Protein AF-A0A2P7BF85-F1 (afdb_monomer_lite)

pLDDT: mean 76.72, std 18.23, range [38.91, 97.94]

Secondary structure (DSSP, 8-state):
-----TTS-----------------S-TTTGGG--S-S-HHHHHHHHHHHHHHHHHHHHHHTTTT--HHHHHHHHHHHHHHHHHHHH----SHHHHHHHHHHHHHHHTTT----HHHHHHHHHHHH---

Foldseek 3Di:
DDDDDPPPDDDDDDDDDDPDDDDDDDCPVPVVVLPDAADPVLVVLLVQLVVLVVLLVVVVVPVPDDDPVRNVVSVVSNVVSLLVLLQDQQPRPRNVVVSVVSVVVCVVVVNCPDPSSVVNNVVSVPPDD

Sequence (129 aa):
MSRINRRALLFNSGSAVIASTVGTTALATEALRRDRGPSRDLQALIKAHKATYAAFANAIHEVNGSDPGHADRASRAEERALLAICAYSAVSTWDRQVKARYLLKIEARGELDLSAHMQTLLRSMMCER

Structure (mmCIF, N/CA/C/O backbone):
data_AF-A0A2P7BF85-F1
#
_entry.id   AF-A0A2P7BF85-F1
#
loop_
_atom_site.group_PDB
_atom_site.id
_atom_site.type_symbol
_atom_site.label_atom_id
_atom_site.label_alt_id
_atom_site.label_comp_id
_atom_site.label_asym_id
_atom_site.label_entity_id
_atom_site.label_seq_id
_atom_site.pdbx_PDB_ins_code
_atom_site.Cartn_x
_atom_site.Cartn_y
_atom_site.Cartn_z
_atom_site.occupancy
_atom_site.B_iso_or_equiv
_atom_site.auth_seq_id
_atom_site.auth_comp_id
_atom_site.auth_asym_id
_atom_site.auth_atom_id
_atom_site.pdbx_PDB_model_num
ATOM 1 N N . MET A 1 1 ? -9.581 53.326 6.899 1.00 38.91 1 MET A N 1
ATOM 2 C CA . MET A 1 1 ? -9.972 51.993 6.383 1.00 38.91 1 MET A CA 1
ATOM 3 C C . MET A 1 1 ? -9.142 50.932 7.097 1.00 38.91 1 MET A C 1
ATOM 5 O O . MET A 1 1 ? -7.951 50.833 6.837 1.00 38.91 1 MET A O 1
ATOM 9 N N . SER A 1 2 ? -9.737 50.221 8.060 1.00 47.59 2 SER A N 1
ATOM 10 C CA . SER A 1 2 ? -9.043 49.258 8.930 1.00 47.59 2 SER A CA 1
ATOM 11 C C . SER A 1 2 ? -9.162 47.841 8.355 1.00 47.59 2 SER A C 1
ATOM 13 O O . SER A 1 2 ? -10.270 47.382 8.080 1.00 47.59 2 SER A O 1
ATOM 15 N N . ARG A 1 3 ? -8.031 47.167 8.108 1.00 54.38 3 ARG A N 1
ATOM 16 C CA . ARG A 1 3 ? -7.976 45.802 7.556 1.00 54.38 3 ARG A CA 1
ATOM 17 C C . ARG A 1 3 ? -8.160 44.791 8.688 1.00 54.38 3 ARG A C 1
ATOM 19 O O . ARG A 1 3 ? -7.256 44.592 9.493 1.00 54.38 3 ARG A O 1
ATOM 26 N N . ILE A 1 4 ? -9.320 44.145 8.734 1.00 56.88 4 ILE A N 1
ATOM 27 C CA . ILE A 1 4 ? -9.613 43.073 9.692 1.00 56.88 4 ILE A CA 1
ATOM 28 C C . ILE A 1 4 ? -8.731 41.857 9.370 1.00 56.88 4 ILE A C 1
ATOM 30 O O . ILE A 1 4 ? -8.709 41.346 8.249 1.00 56.88 4 ILE A O 1
ATOM 34 N N . ASN A 1 5 ? -7.967 41.418 10.370 1.00 53.62 5 ASN A N 1
ATOM 35 C CA . ASN A 1 5 ? -7.047 40.291 10.306 1.00 53.62 5 ASN A CA 1
ATOM 36 C C . ASN A 1 5 ? -7.824 38.964 10.387 1.00 53.62 5 ASN A C 1
ATOM 38 O O . ASN A 1 5 ? -8.355 38.597 11.431 1.00 53.62 5 ASN A O 1
ATOM 42 N N . ARG A 1 6 ? -7.855 38.223 9.277 1.00 53.56 6 ARG A N 1
ATOM 43 C CA . ARG A 1 6 ? -8.525 36.919 9.090 1.00 53.56 6 ARG A CA 1
ATOM 44 C C . ARG A 1 6 ? -7.983 35.742 9.928 1.00 53.56 6 ARG A C 1
ATOM 46 O O . ARG A 1 6 ? -8.355 34.606 9.671 1.00 53.56 6 ARG A O 1
ATOM 53 N N . ARG A 1 7 ? -7.080 35.974 10.889 1.00 55.09 7 ARG A N 1
ATOM 54 C CA . ARG A 1 7 ? -6.416 34.925 11.695 1.00 55.09 7 ARG A CA 1
ATOM 55 C C . ARG A 1 7 ? -6.931 34.790 13.135 1.00 55.09 7 ARG A C 1
ATOM 57 O O . ARG A 1 7 ? -6.314 34.080 13.916 1.00 55.09 7 ARG A O 1
ATOM 64 N N . ALA A 1 8 ? -8.038 35.441 13.495 1.00 54.50 8 ALA A N 1
ATOM 65 C CA . ALA A 1 8 ? -8.498 35.521 14.888 1.00 54.50 8 ALA A CA 1
ATOM 66 C C . ALA A 1 8 ? -9.896 34.931 15.161 1.00 54.50 8 ALA A C 1
ATOM 68 O O . ALA A 1 8 ? -10.548 35.338 16.116 1.00 54.50 8 ALA A O 1
ATOM 69 N N . LEU A 1 9 ? -10.382 33.981 14.356 1.00 55.31 9 LEU A N 1
ATOM 70 C CA . LEU A 1 9 ? -11.700 33.374 14.583 1.00 55.31 9 LEU A CA 1
ATOM 71 C C . LEU A 1 9 ? -11.679 31.858 14.393 1.00 55.31 9 LEU A C 1
ATOM 73 O O . LEU A 1 9 ? -12.105 31.366 13.359 1.00 55.31 9 LEU A O 1
ATOM 77 N N . LEU A 1 10 ? -11.217 31.140 15.417 1.00 55.06 10 LEU A N 1
ATOM 78 C CA . LEU A 1 10 ? -11.717 29.809 15.785 1.00 55.06 10 LEU A CA 1
ATOM 79 C C . LEU A 1 10 ? -11.691 29.757 17.320 1.00 55.06 10 LEU A C 1
ATOM 81 O O . LEU A 1 10 ? -10.638 29.642 17.934 1.00 55.06 10 LEU A O 1
ATOM 85 N N . PHE A 1 11 ? -12.736 30.290 17.946 1.00 49.25 11 PHE A N 1
ATOM 86 C CA . PHE A 1 11 ? -13.889 29.547 18.462 1.00 49.25 11 PHE A CA 1
ATOM 87 C C . PHE A 1 11 ? -13.519 28.632 19.637 1.00 49.25 11 PHE A C 1
ATOM 89 O O . PHE A 1 11 ? -13.172 27.464 19.501 1.00 49.25 11 PHE A O 1
ATOM 96 N N . ASN A 1 12 ? -13.619 29.253 20.811 1.00 49.75 12 ASN A N 1
ATOM 97 C CA . ASN A 1 12 ? -13.867 28.649 22.107 1.00 49.75 12 ASN A CA 1
ATOM 98 C C . ASN A 1 12 ? -14.984 27.593 21.995 1.00 49.75 12 ASN A C 1
ATOM 100 O O . ASN A 1 12 ? -16.073 27.893 21.507 1.00 49.75 12 ASN A O 1
ATOM 104 N N . SER A 1 13 ? -14.739 26.361 22.428 1.00 57.38 13 SER A N 1
ATOM 105 C CA . SER A 1 13 ? -15.789 25.355 22.604 1.00 57.38 13 SER A CA 1
ATOM 106 C C . SER A 1 13 ? -15.474 24.535 23.843 1.00 57.38 13 SER A C 1
ATOM 108 O O . SER A 1 13 ? -14.409 23.931 23.961 1.00 57.38 13 SER A O 1
ATOM 110 N N . GLY A 1 14 ? -16.394 24.643 24.798 1.00 57.12 14 GLY A N 1
ATOM 111 C CA . GLY A 1 14 ? -16.263 24.187 26.168 1.00 57.12 14 GLY A CA 1
ATOM 112 C C . GLY A 1 14 ? -16.196 22.671 26.310 1.00 57.12 14 GLY A C 1
ATOM 113 O O . GLY A 1 14 ? -16.818 21.910 25.574 1.00 57.12 14 GLY A O 1
ATOM 114 N N . SER A 1 15 ? -15.430 22.273 27.319 1.00 60.50 15 SER A N 1
ATOM 115 C CA . SER A 1 15 ? -15.352 20.924 27.862 1.00 60.50 15 SER A CA 1
ATOM 116 C C . SER A 1 15 ? -16.717 20.471 28.389 1.00 60.50 15 SER A C 1
ATOM 118 O O . SER A 1 15 ? -17.304 21.142 29.238 1.00 60.50 15 SER A O 1
ATOM 120 N N . ALA A 1 16 ? -17.196 19.318 27.924 1.00 63.59 16 ALA A N 1
ATOM 121 C CA . ALA A 1 16 ? -18.266 18.571 28.569 1.00 63.59 16 ALA A CA 1
ATOM 122 C C . ALA A 1 16 ? -17.689 17.233 29.048 1.00 63.59 16 ALA A C 1
ATOM 124 O O . ALA A 1 16 ? -17.363 16.356 28.247 1.00 63.59 16 ALA A O 1
ATOM 125 N N . VAL A 1 17 ? -17.532 17.089 30.364 1.00 56.19 17 VAL A N 1
ATOM 126 C CA . VAL A 1 17 ? -17.159 15.826 31.009 1.00 56.19 17 VAL A CA 1
ATOM 127 C C . VAL A 1 17 ? -18.436 15.014 31.205 1.00 56.19 17 VAL A C 1
ATOM 129 O O . VAL A 1 17 ? -19.274 15.372 32.028 1.00 56.19 17 VAL A O 1
ATOM 132 N N . ILE A 1 18 ? -18.593 13.920 30.459 1.00 56.94 18 ILE A N 1
ATOM 133 C CA . ILE A 1 18 ? -19.643 12.931 30.724 1.00 56.94 18 ILE A CA 1
ATOM 134 C C . ILE A 1 18 ? -19.054 11.865 31.648 1.00 56.94 18 ILE A C 1
ATOM 136 O O . ILE A 1 18 ? -18.287 11.004 31.220 1.00 56.94 18 ILE A O 1
ATOM 140 N N . ALA A 1 19 ? -19.412 11.923 32.930 1.00 51.56 19 ALA A N 1
ATOM 141 C CA . ALA A 1 19 ? -19.196 10.824 33.861 1.00 51.56 19 ALA A CA 1
ATOM 142 C C . ALA A 1 19 ? -20.279 9.761 33.615 1.00 51.56 19 ALA A C 1
ATOM 144 O O . ALA A 1 19 ? -21.396 9.873 34.113 1.00 51.56 19 ALA A O 1
ATOM 145 N N . SER A 1 20 ? -19.962 8.753 32.802 1.00 48.94 20 SER A N 1
ATOM 146 C CA . SER A 1 20 ? -20.844 7.609 32.554 1.00 48.94 20 SER A CA 1
ATOM 147 C C . SER A 1 20 ? -20.424 6.433 33.431 1.00 48.94 20 SER A C 1
ATOM 149 O O . SER A 1 20 ? -19.442 5.750 33.145 1.00 48.94 20 SER A O 1
ATOM 151 N N . THR A 1 21 ? -21.178 6.183 34.499 1.00 56.69 21 THR A N 1
ATOM 152 C CA . THR A 1 21 ? -21.100 4.958 35.297 1.00 56.69 21 THR A CA 1
ATOM 153 C C . THR A 1 21 ? -21.957 3.878 34.639 1.00 56.69 21 THR A C 1
ATOM 155 O O . THR A 1 21 ? -23.182 3.922 34.695 1.00 56.69 21 THR A O 1
ATOM 158 N N . VAL A 1 22 ? -21.325 2.878 34.020 1.00 58.44 22 VAL A N 1
ATOM 159 C CA . VAL A 1 22 ? -22.016 1.638 33.636 1.00 58.44 22 VAL A CA 1
ATOM 160 C C . VAL A 1 22 ? -21.477 0.502 34.491 1.00 58.44 22 VAL A C 1
ATOM 162 O O . VAL A 1 22 ? -20.272 0.256 34.542 1.00 58.44 22 VAL A O 1
ATOM 165 N N . GLY A 1 23 ? -22.412 -0.134 35.197 1.00 50.19 23 GLY A N 1
ATOM 166 C CA . GLY A 1 23 ? -22.199 -1.277 36.066 1.00 50.19 23 GLY A CA 1
ATOM 167 C C . GLY A 1 23 ? -21.619 -2.495 35.349 1.00 50.19 23 GLY A C 1
ATOM 168 O O . GLY A 1 23 ? -21.708 -2.678 34.137 1.00 50.19 23 GLY A O 1
ATOM 169 N N . THR A 1 24 ? -20.978 -3.302 36.172 1.00 51.38 24 THR A N 1
ATOM 170 C CA . THR A 1 24 ? -20.025 -4.360 35.874 1.00 51.38 24 THR A CA 1
ATOM 171 C C . THR A 1 24 ? -20.652 -5.646 35.306 1.00 51.38 24 THR A C 1
ATOM 173 O O . THR A 1 24 ? -21.819 -5.952 35.521 1.00 51.38 24 THR A O 1
ATOM 176 N N . THR A 1 25 ? -19.774 -6.447 34.685 1.00 50.97 25 THR A N 1
ATOM 177 C CA . THR A 1 25 ? -19.807 -7.920 34.527 1.00 50.97 25 THR A CA 1
ATOM 178 C C . THR A 1 25 ? -20.762 -8.566 33.513 1.00 50.97 25 THR A C 1
ATOM 180 O O . THR A 1 25 ? -21.789 -9.112 33.887 1.00 50.97 25 THR A O 1
ATOM 183 N N . ALA A 1 26 ? -20.321 -8.652 32.248 1.00 49.69 26 ALA A N 1
ATOM 184 C CA . ALA A 1 26 ? -20.644 -9.782 31.346 1.00 49.69 26 ALA A CA 1
ATOM 185 C C . ALA A 1 26 ? -19.702 -9.943 30.122 1.00 49.69 26 ALA A C 1
ATOM 187 O O . ALA A 1 26 ? -19.787 -10.941 29.418 1.00 49.69 26 ALA A O 1
ATOM 188 N N . LEU A 1 27 ? -18.779 -9.006 29.857 1.00 47.44 27 LEU A N 1
ATOM 189 C CA . LEU A 1 27 ? -17.965 -8.971 28.619 1.00 47.44 27 LEU A CA 1
ATOM 190 C C . LEU A 1 27 ? -16.462 -9.247 28.829 1.00 47.44 27 LEU A C 1
ATOM 192 O O . LEU A 1 27 ? -15.625 -8.921 27.986 1.00 47.44 27 LEU A O 1
ATOM 196 N N . ALA A 1 28 ? -16.093 -9.849 29.960 1.00 48.59 28 ALA A N 1
ATOM 197 C CA . ALA A 1 28 ? -14.691 -10.117 30.291 1.00 48.59 28 ALA A CA 1
ATOM 198 C C . ALA A 1 28 ? -14.071 -11.286 29.495 1.00 48.59 28 ALA A C 1
ATOM 200 O O . ALA A 1 28 ? -12.852 -11.434 29.479 1.00 48.59 28 ALA A O 1
ATOM 201 N N . THR A 1 29 ? -14.866 -12.092 28.787 1.00 42.91 29 THR A N 1
ATOM 202 C CA . THR A 1 29 ? -14.360 -13.224 27.990 1.00 42.91 29 THR A CA 1
ATOM 203 C C . THR A 1 29 ? -13.959 -12.848 26.561 1.00 42.91 29 THR A C 1
ATOM 205 O O . THR A 1 29 ? -13.174 -13.569 25.949 1.00 42.91 29 THR A O 1
ATOM 208 N N . GLU A 1 30 ? -14.399 -11.700 26.034 1.00 42.91 30 GLU A N 1
ATOM 209 C CA . GLU A 1 30 ? -14.047 -11.266 24.670 1.00 42.91 30 GLU A CA 1
ATOM 210 C C . GLU A 1 30 ? -12.874 -10.269 24.639 1.00 42.91 30 GLU A C 1
ATOM 212 O O . GLU A 1 30 ? -12.127 -10.187 23.661 1.00 42.91 30 GLU A O 1
ATOM 217 N N . ALA A 1 31 ? -12.635 -9.559 25.748 1.00 44.00 31 ALA A N 1
ATOM 218 C CA . ALA A 1 31 ? -11.499 -8.649 25.887 1.00 44.00 31 ALA A CA 1
ATOM 219 C C . ALA A 1 31 ? -10.142 -9.377 25.966 1.00 44.00 31 ALA A C 1
ATOM 221 O O . ALA A 1 31 ? -9.129 -8.805 25.573 1.00 44.00 31 ALA A O 1
ATOM 222 N N . LEU A 1 32 ? -10.109 -10.646 26.393 1.00 44.81 32 LEU A N 1
ATOM 223 C CA . LEU A 1 32 ? -8.857 -11.394 26.576 1.00 44.81 32 LEU A CA 1
ATOM 224 C C . LEU A 1 32 ? -8.263 -11.950 25.266 1.00 44.81 32 LEU A C 1
ATOM 226 O O . LEU A 1 32 ? -7.111 -12.367 25.236 1.00 44.81 32 LEU A O 1
ATOM 230 N N . ARG A 1 33 ? -8.998 -11.907 24.144 1.00 49.56 33 ARG A N 1
ATOM 231 C CA . ARG A 1 33 ? -8.441 -12.238 22.814 1.00 49.56 33 ARG A CA 1
ATOM 232 C C . ARG A 1 33 ? -7.768 -11.053 22.113 1.00 49.56 33 ARG A C 1
ATOM 234 O O . ARG A 1 33 ? -7.238 -11.225 21.018 1.00 49.56 33 ARG A O 1
ATOM 241 N N . ARG A 1 34 ? -7.782 -9.857 22.718 1.00 51.16 34 ARG A N 1
ATOM 242 C CA . ARG A 1 34 ? -7.306 -8.600 22.104 1.00 51.16 34 ARG A CA 1
ATOM 243 C C . ARG A 1 34 ? -5.790 -8.375 22.168 1.00 51.16 34 ARG A C 1
ATOM 245 O O . ARG A 1 34 ? -5.320 -7.384 21.614 1.00 51.16 34 ARG A O 1
ATOM 252 N N . ASP A 1 35 ? -5.028 -9.295 22.753 1.00 51.88 35 ASP A N 1
ATOM 253 C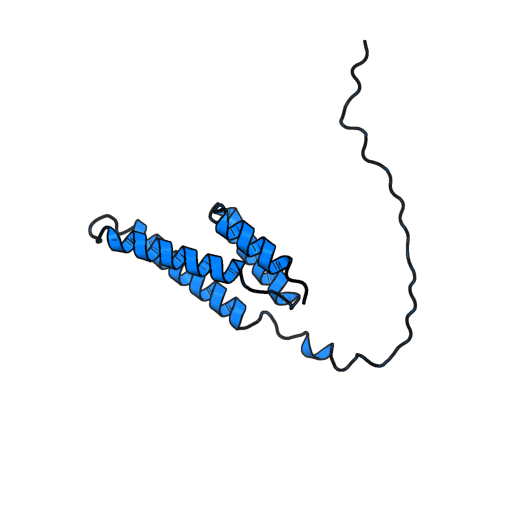 CA . ASP A 1 35 ? -3.566 -9.202 22.847 1.00 51.88 35 ASP A CA 1
ATOM 254 C C . ASP A 1 35 ? -2.857 -10.202 21.924 1.00 51.88 35 ASP A C 1
ATOM 256 O O . ASP A 1 35 ? -2.176 -11.133 22.352 1.00 51.88 35 ASP A O 1
ATOM 260 N N . ARG A 1 36 ? -3.073 -10.079 20.612 1.00 66.19 36 ARG A N 1
ATOM 261 C CA . ARG A 1 36 ? -2.351 -10.916 19.645 1.00 66.19 36 ARG A CA 1
ATOM 262 C C . ARG A 1 36 ? -1.879 -10.131 18.432 1.00 66.19 36 ARG A C 1
ATOM 264 O O . ARG A 1 36 ? -2.163 -10.527 17.312 1.00 66.19 36 ARG A O 1
ATOM 271 N N . GLY A 1 37 ? -1.136 -9.048 18.673 1.00 72.50 37 GLY A N 1
ATOM 272 C CA . GLY A 1 37 ? -0.348 -8.337 17.658 1.00 72.50 37 GLY A CA 1
ATOM 273 C C . GLY A 1 37 ? -1.096 -7.977 16.360 1.00 72.50 37 GLY A C 1
ATOM 274 O O . GLY A 1 37 ? -2.326 -7.983 16.312 1.00 72.50 37 GLY A O 1
ATOM 275 N N . PRO A 1 38 ? -0.366 -7.629 15.289 1.00 81.00 38 PRO A N 1
ATOM 276 C CA . PRO A 1 38 ? -0.959 -7.486 13.968 1.00 81.00 38 PRO A CA 1
ATOM 277 C C . PRO A 1 38 ? -1.306 -8.862 13.391 1.00 81.00 38 PRO A C 1
ATOM 279 O O . PRO A 1 38 ? -0.545 -9.820 13.563 1.00 81.00 38 PRO A O 1
ATOM 282 N N . SER A 1 39 ? -2.404 -8.945 12.646 1.00 90.19 39 SER A N 1
ATOM 283 C CA . SER A 1 39 ? -2.809 -10.134 11.902 1.00 90.19 39 SER A CA 1
ATOM 284 C C . SER A 1 39 ? -1.673 -10.637 11.013 1.00 90.19 39 SER A C 1
ATOM 286 O O . SER A 1 39 ? -0.956 -9.856 10.376 1.00 90.19 39 SER A O 1
ATOM 288 N N . ARG A 1 40 ? -1.523 -11.965 10.949 1.00 93.25 40 ARG A N 1
ATOM 289 C CA . ARG A 1 40 ? -0.546 -12.622 10.068 1.00 93.25 40 ARG A CA 1
ATOM 290 C C . ARG A 1 40 ? -0.771 -12.239 8.607 1.00 93.25 40 ARG A C 1
ATOM 292 O O . ARG A 1 40 ? 0.205 -12.077 7.882 1.00 93.25 40 ARG A O 1
ATOM 299 N N . ASP A 1 41 ? -2.022 -12.017 8.215 1.00 93.56 41 ASP A N 1
ATOM 300 C CA . ASP A 1 41 ? -2.390 -11.675 6.842 1.00 93.56 41 ASP A CA 1
ATOM 301 C C . ASP A 1 41 ? -1.884 -10.280 6.463 1.00 93.56 41 ASP A C 1
ATOM 303 O O . ASP A 1 41 ? -1.202 -10.122 5.452 1.00 93.56 41 ASP A O 1
ATOM 307 N N . LEU A 1 42 ? -2.112 -9.270 7.315 1.00 94.88 42 LEU A N 1
ATOM 308 C CA . LEU A 1 42 ? -1.588 -7.920 7.083 1.00 94.88 42 LEU A CA 1
ATOM 309 C C . LEU A 1 42 ? -0.054 -7.908 7.055 1.00 94.88 42 LEU A C 1
ATOM 311 O O . LEU A 1 42 ? 0.551 -7.242 6.214 1.00 94.88 42 LEU A O 1
ATOM 315 N N . GLN A 1 43 ? 0.590 -8.665 7.947 1.00 95.81 43 GLN A N 1
ATOM 316 C CA . GLN A 1 43 ? 2.048 -8.800 7.936 1.00 95.81 43 GLN A CA 1
ATOM 317 C C . GLN A 1 43 ? 2.555 -9.448 6.642 1.00 95.81 43 GLN A C 1
ATOM 319 O O . GLN A 1 43 ? 3.566 -9.002 6.094 1.00 95.81 43 GLN A O 1
ATOM 324 N N . ALA A 1 44 ? 1.859 -10.470 6.136 1.00 96.88 44 ALA A N 1
ATOM 325 C CA . ALA A 1 44 ? 2.194 -11.127 4.880 1.00 96.88 44 ALA A CA 1
ATOM 326 C C . ALA A 1 44 ? 2.047 -10.173 3.686 1.00 96.88 44 ALA A C 1
ATOM 328 O O . ALA A 1 44 ? 2.959 -10.108 2.864 1.00 96.88 44 ALA A O 1
ATOM 329 N N . LEU A 1 45 ? 0.977 -9.371 3.635 1.00 97.38 45 LEU A N 1
ATOM 330 C CA . LEU A 1 45 ? 0.782 -8.351 2.598 1.00 97.38 45 LEU A CA 1
ATOM 331 C C . LEU A 1 45 ? 1.892 -7.294 2.621 1.00 97.38 45 LEU A C 1
ATOM 333 O O . LEU A 1 45 ? 2.489 -6.999 1.589 1.00 97.38 45 LEU A O 1
ATOM 337 N N . ILE A 1 46 ? 2.246 -6.784 3.805 1.00 97.19 46 ILE A N 1
ATOM 338 C CA . ILE A 1 46 ? 3.359 -5.835 3.965 1.00 97.19 46 ILE A CA 1
ATOM 339 C C . ILE A 1 46 ? 4.685 -6.461 3.518 1.00 97.19 46 ILE A C 1
ATOM 341 O O . ILE A 1 46 ? 5.505 -5.799 2.879 1.00 97.19 46 ILE A O 1
ATOM 345 N N . LYS A 1 47 ? 4.927 -7.730 3.859 1.00 97.94 47 LYS A N 1
ATOM 346 C CA . LYS A 1 47 ? 6.136 -8.445 3.439 1.00 97.94 47 LYS A CA 1
ATOM 347 C C . LYS A 1 47 ? 6.176 -8.629 1.920 1.00 97.94 47 LYS A C 1
ATOM 349 O O . LYS A 1 47 ? 7.230 -8.405 1.331 1.00 97.94 47 LYS A O 1
ATOM 354 N N . ALA A 1 48 ? 5.051 -8.992 1.306 1.00 97.88 48 ALA A N 1
ATOM 355 C CA . ALA A 1 48 ? 4.927 -9.143 -0.138 1.00 97.88 48 ALA A CA 1
ATOM 356 C C . ALA A 1 48 ? 5.214 -7.820 -0.856 1.00 97.88 48 ALA A C 1
ATOM 358 O O . ALA A 1 48 ? 6.084 -7.791 -1.719 1.00 97.88 48 ALA A O 1
ATOM 359 N N . HIS A 1 49 ? 4.595 -6.721 -0.413 1.00 97.38 49 HIS A N 1
ATOM 360 C CA . HIS A 1 49 ? 4.838 -5.395 -0.978 1.00 97.38 49 HIS A CA 1
ATOM 361 C C . HIS A 1 49 ? 6.309 -4.971 -0.880 1.00 97.38 49 HIS A C 1
ATOM 363 O O . HIS A 1 49 ? 6.890 -4.506 -1.852 1.00 97.38 49 HIS A O 1
ATOM 369 N N . LYS A 1 50 ? 6.972 -5.196 0.264 1.00 97.06 50 LYS A N 1
ATOM 370 C CA . LYS A 1 50 ? 8.416 -4.917 0.389 1.00 97.06 50 LYS A CA 1
ATOM 371 C C . LYS A 1 50 ? 9.261 -5.717 -0.604 1.00 97.06 50 LYS A C 1
ATOM 373 O O . LYS A 1 50 ? 10.242 -5.187 -1.116 1.00 97.06 50 LYS A O 1
ATOM 378 N N . ALA A 1 51 ? 8.913 -6.982 -0.835 1.00 97.50 51 ALA A N 1
ATOM 379 C CA . ALA A 1 51 ? 9.640 -7.840 -1.763 1.00 97.50 51 ALA A CA 1
ATOM 380 C C . ALA A 1 51 ? 9.444 -7.389 -3.216 1.00 97.50 51 ALA A C 1
ATOM 382 O O . ALA A 1 51 ? 10.423 -7.266 -3.948 1.00 97.50 51 ALA A O 1
ATOM 383 N N . THR A 1 52 ? 8.208 -7.081 -3.618 1.00 95.69 52 THR A N 1
ATOM 384 C CA . THR A 1 52 ? 7.910 -6.568 -4.963 1.00 95.69 52 THR A CA 1
ATOM 385 C C . THR A 1 52 ? 8.511 -5.186 -5.191 1.00 95.69 52 THR A C 1
ATOM 387 O O . THR A 1 52 ? 9.047 -4.940 -6.263 1.00 95.69 52 THR A O 1
ATOM 390 N N . TYR A 1 53 ? 8.523 -4.326 -4.170 1.00 93.69 53 TYR A N 1
ATOM 391 C CA . TYR A 1 53 ? 9.177 -3.019 -4.219 1.00 93.69 53 TYR A CA 1
ATOM 392 C C . TYR A 1 53 ? 10.691 -3.138 -4.425 1.00 93.69 53 TYR A C 1
ATOM 394 O O . TYR A 1 53 ? 11.262 -2.454 -5.269 1.00 93.69 53 TYR A O 1
ATOM 402 N N . ALA A 1 54 ? 11.355 -4.044 -3.699 1.00 94.00 54 ALA A N 1
ATOM 403 C CA . ALA A 1 54 ? 12.780 -4.301 -3.901 1.00 94.00 54 ALA A CA 1
ATOM 404 C C . ALA A 1 54 ? 13.071 -4.862 -5.303 1.00 94.00 54 ALA A C 1
ATOM 406 O O . ALA A 1 54 ? 14.025 -4.436 -5.947 1.00 94.00 54 ALA A O 1
ATOM 407 N N . ALA A 1 55 ? 12.234 -5.782 -5.794 1.00 91.88 55 ALA A N 1
ATOM 408 C CA . ALA A 1 55 ? 12.362 -6.320 -7.146 1.00 91.88 55 ALA A CA 1
ATOM 409 C C . ALA A 1 55 ? 12.172 -5.236 -8.219 1.00 91.88 55 ALA A C 1
ATOM 411 O O . ALA A 1 55 ? 12.936 -5.188 -9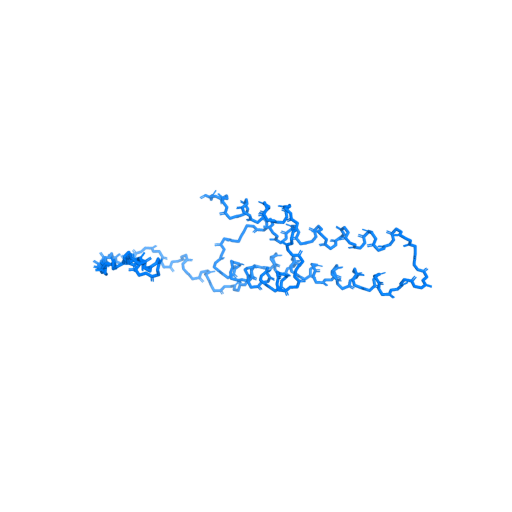.178 1.00 91.88 55 ALA A O 1
ATOM 412 N N . PHE A 1 56 ? 11.201 -4.338 -8.036 1.00 89.94 56 PHE A N 1
ATOM 413 C CA . PHE A 1 56 ? 10.986 -3.203 -8.928 1.00 89.94 56 PHE A CA 1
ATOM 414 C C . PHE A 1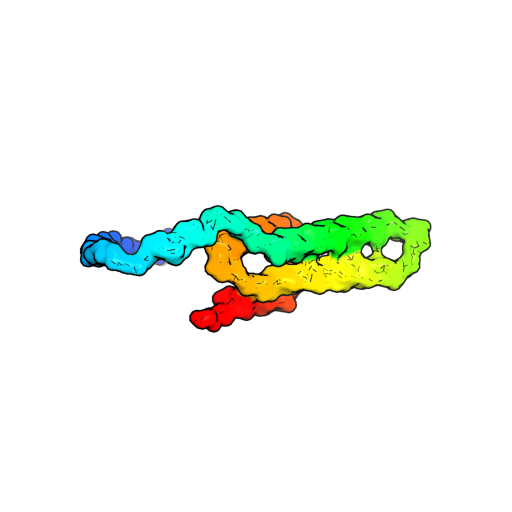 56 ? 12.169 -2.232 -8.922 1.00 89.94 56 PHE A C 1
ATOM 416 O O . PHE A 1 56 ? 12.671 -1.886 -9.989 1.00 89.94 56 PHE A O 1
ATOM 423 N N . ALA A 1 57 ? 12.677 -1.864 -7.743 1.00 88.94 57 ALA A N 1
ATOM 424 C CA . ALA A 1 57 ? 13.862 -1.018 -7.626 1.00 88.94 57 ALA A CA 1
ATOM 425 C C . ALA A 1 57 ? 15.078 -1.641 -8.335 1.00 88.94 57 ALA A C 1
ATOM 427 O O . ALA A 1 57 ? 15.764 -0.962 -9.096 1.00 88.94 57 ALA A O 1
ATOM 428 N N . ASN A 1 58 ? 15.309 -2.945 -8.158 1.00 89.25 58 ASN A N 1
ATOM 429 C CA . ASN A 1 58 ? 16.387 -3.654 -8.850 1.00 89.25 58 ASN A CA 1
ATOM 430 C C . ASN A 1 58 ? 16.194 -3.650 -10.372 1.00 89.25 58 ASN A C 1
ATOM 432 O O . ASN A 1 58 ? 17.137 -3.356 -11.100 1.00 89.25 58 ASN A O 1
ATOM 436 N N . ALA A 1 59 ? 14.971 -3.894 -10.851 1.00 86.75 59 ALA A N 1
ATOM 437 C CA . ALA A 1 59 ? 14.659 -3.880 -12.277 1.00 86.75 59 ALA A CA 1
ATOM 438 C C . ALA A 1 59 ? 14.884 -2.498 -12.924 1.00 86.75 59 ALA A C 1
ATOM 440 O O . ALA A 1 59 ? 15.269 -2.431 -14.089 1.00 86.75 59 ALA A O 1
ATOM 441 N N . ILE A 1 60 ? 14.688 -1.401 -12.179 1.00 83.38 60 ILE A N 1
ATOM 442 C CA . ILE A 1 60 ? 15.031 -0.040 -12.632 1.00 83.38 60 ILE A CA 1
ATOM 443 C C . ILE A 1 60 ? 16.551 0.168 -12.675 1.00 83.38 60 ILE A C 1
ATOM 445 O O . ILE A 1 60 ? 17.056 0.888 -13.531 1.00 83.38 60 ILE A O 1
ATOM 449 N N . HIS A 1 61 ? 17.306 -0.424 -11.751 1.00 82.00 61 HIS A N 1
ATOM 450 C CA . HIS A 1 61 ? 18.760 -0.260 -11.712 1.00 82.00 61 HIS A CA 1
ATOM 451 C C . HIS A 1 61 ? 19.500 -1.138 -12.738 1.00 82.00 61 HIS A C 1
ATOM 453 O O . HIS A 1 61 ? 20.572 -0.755 -13.199 1.00 82.00 61 HIS A O 1
ATOM 459 N N . GLU A 1 62 ? 18.922 -2.264 -13.167 1.00 75.56 62 GLU A N 1
ATOM 460 C CA . GLU A 1 62 ? 19.489 -3.182 -14.174 1.00 75.56 62 GLU A CA 1
ATOM 461 C C . GLU A 1 62 ? 19.331 -2.715 -15.643 1.00 75.56 62 GLU A C 1
ATOM 463 O O . GLU A 1 62 ? 19.503 -3.499 -16.579 1.00 75.56 62 GLU A O 1
ATOM 468 N N . VAL A 1 63 ? 19.064 -1.424 -15.881 1.00 59.53 63 VAL A N 1
ATOM 469 C CA . VAL A 1 63 ? 18.789 -0.810 -17.205 1.00 59.53 63 VAL A CA 1
ATOM 470 C C . VAL A 1 63 ? 19.872 -1.041 -18.280 1.00 59.53 63 VAL A C 1
ATOM 472 O O . VAL A 1 63 ? 19.618 -0.809 -19.458 1.00 59.53 63 VAL A O 1
ATOM 475 N N . ASN A 1 64 ? 21.039 -1.593 -17.940 1.00 54.66 64 ASN A N 1
ATOM 476 C CA . ASN A 1 64 ? 22.091 -1.923 -18.908 1.00 54.66 64 ASN A CA 1
ATOM 477 C C . ASN A 1 64 ? 21.991 -3.311 -19.579 1.00 54.66 64 ASN A C 1
ATOM 479 O O . ASN A 1 64 ? 22.927 -3.700 -20.278 1.00 54.66 64 ASN A O 1
ATOM 483 N N . GLY A 1 65 ? 20.890 -4.057 -19.431 1.00 57.00 65 GLY A N 1
ATOM 484 C CA . GLY A 1 65 ? 20.726 -5.322 -20.169 1.00 57.00 65 GLY A CA 1
ATOM 485 C C . GLY A 1 65 ? 19.373 -6.029 -20.085 1.00 57.00 65 GLY A C 1
ATOM 486 O O . GLY A 1 65 ? 19.227 -7.105 -20.665 1.00 57.00 65 GLY A O 1
ATOM 487 N N . SER A 1 66 ? 18.391 -5.462 -19.385 1.00 60.94 66 SER A N 1
ATOM 488 C CA . SER A 1 66 ? 17.111 -6.133 -19.139 1.00 60.94 66 SER A CA 1
ATOM 489 C C . SER A 1 66 ? 16.049 -5.811 -20.195 1.00 60.94 66 SER A C 1
ATOM 491 O O . SER A 1 66 ? 15.933 -4.683 -20.671 1.00 60.94 66 SER A O 1
ATOM 493 N N . ASP A 1 67 ? 15.257 -6.834 -20.540 1.00 71.56 67 ASP A N 1
ATOM 494 C CA . ASP A 1 67 ? 14.064 -6.744 -21.391 1.00 71.56 67 ASP A CA 1
ATOM 495 C C . ASP A 1 67 ? 13.164 -5.578 -20.927 1.00 71.56 67 ASP A C 1
ATOM 497 O O . ASP A 1 67 ? 12.802 -5.541 -19.744 1.00 71.56 67 ASP A O 1
ATOM 501 N N . PRO A 1 68 ? 12.758 -4.651 -21.819 1.00 69.06 68 PRO A N 1
ATOM 502 C CA . PRO A 1 68 ? 11.810 -3.581 -21.501 1.00 69.06 68 PRO A CA 1
ATOM 503 C C . PRO A 1 68 ? 10.544 -4.072 -20.779 1.00 69.06 68 PRO A C 1
ATOM 505 O O . PRO A 1 68 ? 9.976 -3.357 -19.953 1.00 69.06 68 PRO A O 1
ATOM 508 N N . GLY A 1 69 ? 10.114 -5.313 -21.039 1.00 78.56 69 GLY A N 1
ATOM 509 C CA . GLY A 1 69 ? 8.969 -5.929 -20.369 1.00 78.56 69 GLY A CA 1
ATOM 510 C C . GLY A 1 69 ? 9.204 -6.321 -18.903 1.00 78.56 69 GLY A C 1
ATOM 511 O O . GLY A 1 69 ? 8.235 -6.553 -18.176 1.00 78.56 69 GLY A O 1
ATOM 512 N N . HIS A 1 70 ? 10.451 -6.409 -18.438 1.00 82.75 70 HIS A N 1
ATOM 513 C CA . HIS A 1 70 ? 10.779 -6.842 -17.079 1.00 82.75 70 HIS A CA 1
ATOM 514 C C . HIS A 1 70 ? 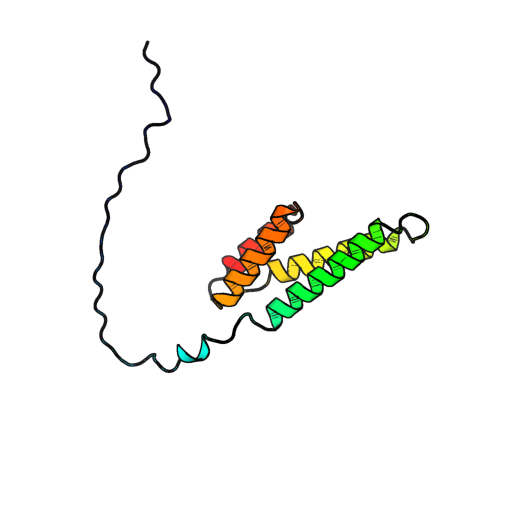10.460 -5.763 -16.035 1.00 82.75 70 HIS A C 1
ATOM 516 O O . HIS A 1 70 ? 9.744 -6.038 -15.068 1.00 82.75 70 HIS A O 1
ATOM 522 N N . ALA A 1 71 ? 10.912 -4.526 -16.264 1.00 83.50 71 ALA A N 1
ATOM 523 C CA . ALA A 1 71 ? 10.654 -3.397 -15.366 1.00 83.50 71 ALA A CA 1
ATOM 524 C C . ALA A 1 71 ? 9.151 -3.095 -15.241 1.00 83.50 71 ALA A C 1
ATOM 526 O O . ALA A 1 71 ? 8.637 -2.891 -14.143 1.00 83.50 71 ALA A O 1
ATOM 527 N N . ASP A 1 72 ? 8.423 -3.167 -16.354 1.00 87.31 72 ASP A N 1
ATOM 528 C CA . ASP A 1 72 ? 6.974 -2.962 -16.413 1.00 87.31 72 ASP A CA 1
ATOM 529 C C . ASP A 1 72 ? 6.185 -4.077 -15.685 1.00 87.31 72 ASP A C 1
ATOM 531 O O . ASP A 1 72 ? 5.213 -3.827 -14.967 1.00 87.31 72 ASP A O 1
ATOM 535 N N . ARG A 1 73 ? 6.628 -5.339 -15.776 1.00 88.75 73 ARG A N 1
ATOM 536 C CA . ARG A 1 73 ? 6.057 -6.430 -14.962 1.00 88.75 73 ARG A CA 1
ATOM 537 C C . ARG A 1 73 ? 6.324 -6.235 -13.472 1.00 88.75 73 ARG A C 1
ATOM 539 O O . ARG A 1 73 ? 5.407 -6.470 -12.686 1.00 88.75 73 ARG A O 1
ATOM 546 N N . ALA A 1 74 ? 7.534 -5.821 -13.098 1.00 89.25 74 ALA A N 1
ATOM 547 C CA . ALA A 1 74 ? 7.898 -5.573 -11.708 1.00 89.25 74 ALA A CA 1
ATOM 548 C C . ALA A 1 74 ? 7.108 -4.392 -11.118 1.00 89.25 74 ALA A C 1
ATOM 550 O O . ALA A 1 74 ? 6.569 -4.523 -10.022 1.00 89.25 74 ALA A O 1
ATOM 551 N N . SER A 1 75 ? 6.933 -3.312 -11.889 1.00 89.75 75 SER A N 1
ATOM 552 C CA . SER A 1 75 ? 6.097 -2.159 -11.528 1.00 89.75 75 SER A CA 1
ATOM 553 C C . SER A 1 75 ? 4.656 -2.576 -11.236 1.00 89.75 75 SER A C 1
ATOM 555 O O . SER A 1 75 ? 4.153 -2.365 -10.138 1.00 89.75 75 SER A O 1
ATOM 557 N N . ARG A 1 76 ? 4.008 -3.299 -12.160 1.00 91.69 76 ARG A N 1
ATOM 558 C CA . ARG A 1 76 ? 2.637 -3.789 -11.932 1.00 91.69 76 ARG A CA 1
ATOM 559 C C . ARG A 1 76 ? 2.520 -4.769 -10.768 1.00 91.69 76 ARG A C 1
ATOM 561 O O . ARG A 1 76 ? 1.444 -4.917 -10.192 1.00 91.69 76 ARG A O 1
ATOM 568 N N . ALA A 1 77 ? 3.559 -5.554 -10.493 1.00 93.88 77 ALA A N 1
ATOM 569 C CA . ALA A 1 77 ? 3.551 -6.483 -9.367 1.00 93.88 77 ALA A CA 1
ATOM 570 C C . ALA A 1 77 ? 3.618 -5.731 -8.031 1.00 93.88 77 ALA A C 1
ATOM 572 O O . ALA A 1 77 ? 2.896 -6.084 -7.100 1.00 93.88 77 ALA A O 1
ATOM 573 N N . GLU A 1 78 ? 4.446 -4.691 -7.968 1.00 94.44 78 GLU A N 1
ATOM 574 C CA . GLU A 1 78 ? 4.540 -3.775 -6.835 1.00 94.44 78 GLU A CA 1
ATOM 575 C C . GLU A 1 78 ? 3.212 -3.045 -6.596 1.00 94.44 78 GLU A C 1
ATOM 577 O O . GLU A 1 78 ? 2.652 -3.169 -5.503 1.00 94.44 78 GLU A O 1
ATOM 582 N N . GLU A 1 79 ? 2.624 -2.459 -7.641 1.00 93.38 79 GLU A N 1
ATOM 583 C CA . GLU A 1 79 ? 1.362 -1.717 -7.551 1.00 93.38 79 GLU A CA 1
ATOM 584 C C . GLU A 1 79 ? 0.216 -2.602 -7.034 1.00 93.38 79 GLU A C 1
ATOM 586 O O . GLU A 1 79 ? -0.535 -2.235 -6.127 1.00 93.38 79 GLU A O 1
ATOM 591 N N . ARG A 1 80 ? 0.103 -3.837 -7.545 1.00 93.75 80 ARG A N 1
ATOM 592 C CA . ARG A 1 80 ? -0.904 -4.800 -7.065 1.00 93.75 80 ARG A CA 1
ATOM 593 C C . ARG A 1 80 ? -0.716 -5.154 -5.593 1.00 93.75 80 ARG A C 1
ATOM 595 O O . ARG A 1 80 ? -1.705 -5.343 -4.882 1.00 93.75 80 ARG A O 1
ATOM 602 N N . ALA A 1 81 ? 0.527 -5.266 -5.133 1.00 95.31 81 ALA A N 1
ATOM 603 C CA . ALA A 1 81 ? 0.809 -5.548 -3.733 1.00 95.31 81 ALA A CA 1
ATOM 604 C C . ALA A 1 81 ? 0.434 -4.356 -2.835 1.00 95.31 81 ALA A C 1
ATOM 606 O O . ALA A 1 81 ? -0.121 -4.564 -1.752 1.00 95.31 81 ALA A O 1
ATOM 607 N N . LEU A 1 82 ? 0.660 -3.120 -3.294 1.00 94.12 82 LEU A N 1
ATOM 608 C CA . LEU A 1 82 ? 0.253 -1.913 -2.576 1.00 94.12 82 LEU A CA 1
ATOM 609 C C . LEU A 1 82 ? -1.275 -1.795 -2.502 1.00 94.12 82 LEU A C 1
ATOM 611 O O . LEU A 1 82 ? -1.831 -1.593 -1.419 1.00 94.12 82 LEU A O 1
ATOM 615 N N . LEU A 1 83 ? -1.973 -2.040 -3.615 1.00 94.19 83 LEU A N 1
ATOM 616 C CA . LEU A 1 83 ? -3.437 -2.090 -3.665 1.00 94.19 83 LEU A CA 1
ATOM 617 C C . LEU A 1 83 ? -4.022 -3.112 -2.687 1.00 94.19 83 LEU A C 1
ATOM 619 O O . LEU A 1 83 ? -5.012 -2.816 -2.017 1.00 94.19 83 LEU A O 1
ATOM 623 N N . ALA A 1 84 ? -3.408 -4.289 -2.550 1.00 95.25 84 ALA A N 1
ATOM 624 C CA . ALA A 1 84 ? -3.861 -5.303 -1.600 1.00 95.25 84 ALA A CA 1
ATOM 625 C C . ALA A 1 84 ? -3.774 -4.814 -0.141 1.00 95.25 84 ALA A C 1
ATOM 627 O O . ALA A 1 84 ? -4.674 -5.078 0.660 1.00 95.25 84 ALA A O 1
ATOM 628 N N . ILE A 1 85 ? -2.737 -4.043 0.206 1.00 94.75 85 ILE A N 1
ATOM 629 C CA . ILE A 1 85 ? -2.626 -3.398 1.522 1.00 94.75 85 ILE A CA 1
ATOM 630 C C . ILE A 1 85 ? -3.700 -2.319 1.677 1.00 94.75 85 ILE A C 1
ATOM 632 O O . ILE A 1 85 ? -4.375 -2.278 2.708 1.00 94.75 85 ILE A O 1
ATOM 636 N N . CYS A 1 86 ? -3.903 -1.469 0.664 1.00 93.19 86 CYS A N 1
ATOM 637 C CA . CYS A 1 86 ? -4.959 -0.455 0.670 1.00 93.19 86 CYS A CA 1
ATOM 638 C C . CYS A 1 86 ? -6.345 -1.084 0.864 1.00 93.19 86 CYS A C 1
ATOM 640 O O . CYS A 1 86 ? -7.129 -0.562 1.653 1.00 93.19 86 CYS A O 1
ATOM 642 N N . ALA A 1 87 ? -6.620 -2.228 0.236 1.00 93.88 87 ALA A N 1
ATOM 643 C CA . ALA A 1 87 ? -7.898 -2.934 0.319 1.00 93.88 87 ALA A CA 1
ATOM 644 C C . ALA A 1 87 ? -8.113 -3.682 1.645 1.00 93.88 87 ALA A C 1
ATOM 646 O O . ALA A 1 87 ? -9.254 -3.970 2.003 1.00 93.88 87 ALA A O 1
ATOM 647 N N . TYR A 1 88 ? -7.048 -3.993 2.394 1.00 93.62 88 TYR A N 1
ATOM 648 C CA . TYR A 1 88 ? -7.145 -4.795 3.617 1.00 93.62 88 TYR A CA 1
ATOM 649 C C . TYR A 1 88 ? -8.068 -4.152 4.669 1.00 93.62 88 TYR A C 1
ATOM 651 O O . TYR A 1 88 ? -7.804 -3.042 5.142 1.00 93.62 88 TYR A O 1
ATOM 659 N N . SER A 1 89 ? -9.123 -4.859 5.081 1.00 90.44 89 SER A N 1
ATOM 660 C CA . SER A 1 89 ? -10.054 -4.405 6.124 1.00 90.44 89 SER A CA 1
ATOM 661 C C . SER A 1 89 ? -9.438 -4.590 7.518 1.00 90.44 89 SER A C 1
ATOM 663 O O . SER A 1 89 ? -9.432 -5.682 8.089 1.00 90.44 89 SER A O 1
ATOM 665 N N . ALA A 1 90 ? -8.896 -3.507 8.075 1.00 87.69 90 ALA A N 1
ATOM 666 C CA . ALA A 1 90 ? -8.239 -3.508 9.378 1.00 87.69 90 ALA A CA 1
ATOM 667 C C . ALA A 1 90 ? -9.252 -3.348 10.525 1.00 87.69 90 ALA A C 1
ATOM 669 O O . ALA A 1 90 ? -9.614 -2.236 10.917 1.00 87.69 90 ALA A O 1
ATOM 670 N N . VAL A 1 91 ? -9.700 -4.469 11.094 1.00 85.44 91 VAL A N 1
ATOM 671 C CA . VAL A 1 91 ? -10.728 -4.459 12.155 1.00 85.44 91 VAL A CA 1
ATOM 672 C C . VAL A 1 91 ? -10.164 -4.491 13.566 1.00 85.44 91 VAL A C 1
ATOM 674 O O . VAL A 1 91 ? -10.782 -3.944 14.484 1.00 85.44 91 VAL A O 1
ATOM 677 N N . SER A 1 92 ? -8.955 -5.016 13.753 1.00 87.19 92 SER A N 1
ATOM 678 C CA . SER A 1 92 ? -8.250 -4.879 15.026 1.00 87.19 92 SER A CA 1
ATOM 679 C C . SER A 1 92 ? -7.568 -3.508 15.132 1.00 87.19 92 SER A C 1
ATOM 681 O O . SER A 1 92 ? -7.151 -2.913 14.136 1.00 87.19 92 SER A O 1
ATOM 683 N N . THR A 1 93 ? -7.431 -2.991 16.357 1.00 88.50 93 THR A N 1
ATOM 684 C CA . THR A 1 93 ? -6.692 -1.740 16.611 1.00 88.50 93 THR A CA 1
ATOM 685 C C . THR A 1 93 ? -5.230 -1.856 16.176 1.00 88.50 93 THR A C 1
ATOM 687 O O . THR A 1 93 ? -4.684 -0.912 15.606 1.00 88.50 93 THR A O 1
ATOM 690 N N . TRP A 1 94 ? -4.618 -3.026 16.383 1.00 89.12 94 TRP A N 1
ATOM 691 C CA . TRP A 1 94 ? -3.251 -3.312 15.954 1.00 89.12 94 TRP A CA 1
ATOM 692 C C . TRP A 1 94 ? -3.103 -3.270 14.435 1.00 89.12 94 TRP A C 1
ATOM 694 O O . TRP A 1 94 ? -2.196 -2.608 13.934 1.00 89.12 94 TRP A O 1
ATOM 704 N N . ASP A 1 95 ? -4.024 -3.891 13.697 1.00 91.31 95 ASP A N 1
ATOM 705 C CA . ASP A 1 95 ? -4.010 -3.857 12.235 1.00 91.31 95 ASP A CA 1
ATOM 706 C C . ASP A 1 95 ? -4.185 -2.439 11.711 1.00 91.31 95 ASP A C 1
ATOM 708 O O . ASP A 1 95 ? -3.467 -2.035 10.799 1.00 91.31 95 ASP A O 1
ATOM 712 N N . ARG A 1 96 ? -5.091 -1.654 12.311 1.00 90.94 96 ARG A N 1
ATOM 713 C CA . ARG A 1 96 ? -5.273 -0.245 11.937 1.00 90.94 96 ARG A CA 1
ATOM 714 C C . ARG A 1 96 ? -3.987 0.540 12.129 1.00 90.94 96 ARG A C 1
ATOM 7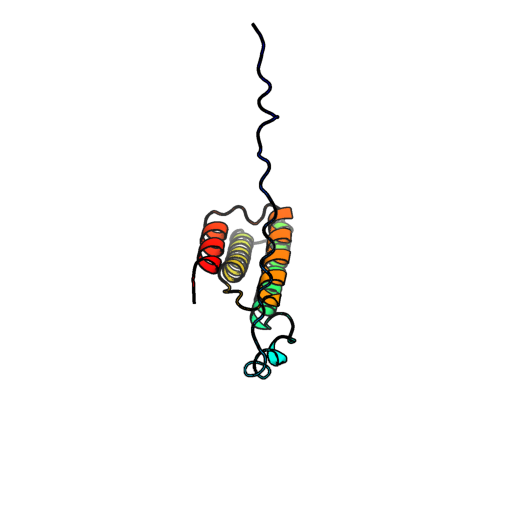16 O O . ARG A 1 96 ? -3.562 1.247 11.220 1.00 90.94 96 ARG A O 1
ATOM 723 N N . GLN A 1 97 ? -3.347 0.391 13.288 1.00 93.06 97 GLN A N 1
ATOM 724 C CA . GLN A 1 97 ? -2.113 1.103 13.592 1.00 93.06 97 GLN A CA 1
ATOM 725 C C . GLN A 1 97 ? -0.973 0.690 12.653 1.00 93.06 97 GLN A C 1
ATOM 727 O O . GLN A 1 97 ? -0.250 1.552 12.156 1.00 93.06 97 GLN A O 1
ATOM 732 N N . VAL A 1 98 ? -0.807 -0.607 12.394 1.00 94.38 98 VAL A N 1
ATOM 733 C CA . VAL A 1 98 ? 0.252 -1.120 11.517 1.00 94.38 98 VAL A CA 1
ATOM 734 C C . VAL A 1 98 ? 0.016 -0.716 10.068 1.00 94.38 98 VAL A C 1
ATOM 736 O O . VAL A 1 98 ? 0.943 -0.209 9.436 1.00 94.38 98 VAL A O 1
ATOM 739 N N . LYS A 1 99 ? -1.214 -0.860 9.561 1.00 94.25 99 LYS A N 1
ATOM 740 C CA . LYS A 1 99 ? -1.598 -0.408 8.219 1.00 94.25 99 LYS A CA 1
ATOM 741 C C . LYS A 1 99 ? -1.341 1.091 8.067 1.00 94.25 99 LYS A C 1
ATOM 743 O O . LYS A 1 99 ? -0.661 1.486 7.128 1.00 94.25 99 LYS A O 1
ATOM 748 N N . ALA A 1 100 ? -1.793 1.912 9.017 1.00 93.06 100 ALA A N 1
ATOM 749 C CA . ALA A 1 100 ? -1.595 3.361 8.978 1.00 93.06 100 ALA A CA 1
ATOM 750 C C . ALA A 1 100 ? -0.110 3.749 9.002 1.00 93.06 100 ALA A C 1
ATOM 752 O O . ALA A 1 100 ? 0.340 4.508 8.148 1.00 93.06 100 ALA A O 1
ATOM 753 N N . ARG A 1 101 ? 0.682 3.191 9.930 1.00 95.19 101 ARG A N 1
ATOM 754 C CA . ARG A 1 101 ? 2.133 3.448 9.996 1.00 95.19 101 ARG A CA 1
ATOM 755 C C . ARG A 1 101 ? 2.841 3.056 8.706 1.00 95.19 101 ARG A C 1
ATOM 757 O O . ARG A 1 101 ? 3.771 3.739 8.289 1.00 95.19 101 ARG A O 1
ATOM 764 N N . TYR A 1 102 ? 2.432 1.944 8.102 1.00 95.12 102 TYR A N 1
ATOM 765 C CA . TYR A 1 102 ? 3.031 1.489 6.861 1.00 95.12 102 TYR A CA 1
ATOM 766 C C . TYR A 1 102 ? 2.667 2.400 5.687 1.00 95.12 102 TYR A C 1
ATOM 768 O O . TYR A 1 102 ? 3.567 2.842 4.984 1.00 95.12 102 TYR A O 1
ATOM 776 N N . LEU A 1 103 ? 1.390 2.755 5.529 1.00 93.69 103 LEU A N 1
ATOM 777 C CA . LEU A 1 103 ? 0.939 3.664 4.472 1.00 93.69 103 LEU A CA 1
ATOM 778 C C . LEU A 1 103 ? 1.570 5.056 4.593 1.00 93.69 103 LEU A C 1
ATOM 780 O O . LEU A 1 103 ? 2.000 5.600 3.586 1.00 93.69 103 LEU A O 1
ATOM 784 N N . LEU A 1 104 ? 1.741 5.589 5.809 1.00 91.62 104 LEU A N 1
ATOM 785 C CA . LEU A 1 104 ? 2.472 6.846 6.027 1.00 91.62 104 LEU A CA 1
ATOM 786 C C . LEU A 1 104 ? 3.936 6.767 5.575 1.00 91.62 104 LEU A C 1
ATOM 788 O O . LEU A 1 104 ? 4.492 7.753 5.103 1.00 91.62 104 LEU A O 1
ATOM 792 N N . LYS A 1 105 ? 4.576 5.599 5.704 1.00 93.31 105 LYS A N 1
ATOM 793 C CA . LYS A 1 105 ? 5.941 5.394 5.206 1.00 93.31 105 LYS A CA 1
ATOM 794 C C . LYS A 1 105 ? 6.000 5.389 3.676 1.00 93.31 105 LYS A C 1
ATOM 796 O O . LYS A 1 105 ? 6.999 5.846 3.132 1.00 93.31 105 LYS A O 1
ATOM 801 N N . ILE A 1 106 ? 4.980 4.845 3.014 1.00 91.25 106 ILE A N 1
ATOM 802 C CA . ILE A 1 106 ? 4.863 4.847 1.548 1.00 91.25 106 ILE A CA 1
ATOM 803 C C . ILE A 1 106 ? 4.565 6.265 1.046 1.00 91.25 106 ILE A C 1
ATOM 805 O O . ILE A 1 106 ? 5.235 6.753 0.144 1.00 91.25 106 ILE A O 1
ATOM 809 N N . GLU A 1 107 ? 3.655 6.978 1.707 1.00 88.25 107 GLU A N 1
ATOM 810 C CA . GLU A 1 107 ? 3.351 8.379 1.399 1.00 88.25 107 GLU A CA 1
ATOM 811 C C . GLU A 1 107 ? 4.569 9.294 1.568 1.00 88.25 107 GLU A C 1
ATOM 813 O O . GLU A 1 107 ? 4.835 10.137 0.722 1.00 88.25 107 GLU A O 1
ATOM 818 N N . ALA A 1 108 ? 5.387 9.085 2.605 1.00 88.81 108 ALA A N 1
ATOM 819 C CA . ALA A 1 108 ? 6.624 9.848 2.789 1.00 88.81 108 ALA A CA 1
ATOM 820 C C . ALA A 1 108 ? 7.634 9.684 1.632 1.00 88.81 108 ALA A C 1
ATOM 822 O O . ALA A 1 108 ? 8.592 10.449 1.549 1.00 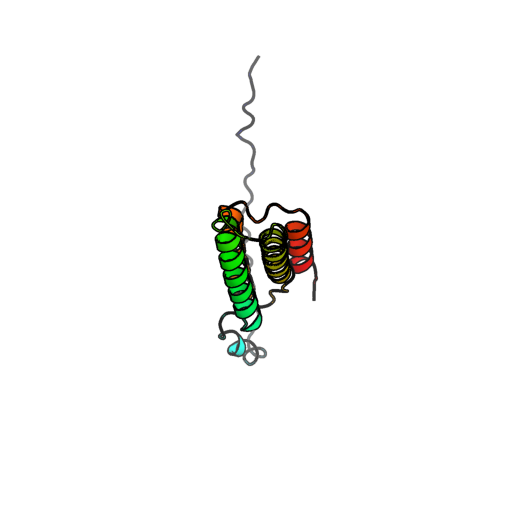88.81 108 ALA A O 1
ATOM 823 N N . ARG A 1 109 ? 7.442 8.685 0.761 1.00 85.94 109 ARG A N 1
ATOM 824 C CA . ARG A 1 109 ? 8.224 8.477 -0.465 1.00 85.94 109 ARG A CA 1
ATOM 825 C C . ARG A 1 109 ? 7.541 9.038 -1.717 1.00 85.94 109 ARG A C 1
ATOM 827 O O . ARG A 1 109 ? 8.156 9.030 -2.775 1.00 85.94 109 ARG A O 1
ATOM 834 N N . GLY A 1 110 ? 6.300 9.514 -1.606 1.00 84.50 110 GLY A N 1
ATOM 835 C CA . GLY A 1 110 ? 5.474 9.953 -2.734 1.00 84.50 110 GLY A CA 1
ATOM 836 C C . GLY A 1 110 ? 4.893 8.804 -3.564 1.00 84.50 110 GLY A C 1
ATOM 837 O O . GLY A 1 110 ? 4.494 9.010 -4.702 1.00 84.50 110 GLY A O 1
ATOM 838 N N . GLU A 1 111 ? 4.859 7.582 -3.025 1.00 83.12 111 GLU A N 1
ATOM 839 C CA . GLU A 1 111 ? 4.439 6.370 -3.754 1.00 83.12 111 GLU A CA 1
ATOM 840 C C . GLU A 1 111 ? 2.922 6.105 -3.650 1.00 83.12 111 GLU A C 1
ATOM 842 O O . GLU A 1 111 ? 2.375 5.245 -4.340 1.00 83.12 111 GLU A O 1
ATOM 847 N N . LEU A 1 112 ? 2.208 6.853 -2.802 1.00 78.50 112 LEU A N 1
ATOM 848 C CA . LEU A 1 112 ? 0.767 6.698 -2.570 1.00 78.50 112 LEU A CA 1
ATOM 849 C C . LEU A 1 112 ? -0.074 7.709 -3.379 1.00 78.50 112 LEU A C 1
ATOM 851 O O . LEU A 1 112 ? -1.135 8.136 -2.940 1.00 78.50 112 LEU A O 1
ATOM 855 N N . ASP A 1 113 ? 0.375 8.079 -4.577 1.00 69.38 113 ASP A N 1
ATOM 856 C CA . ASP A 1 113 ? -0.228 9.179 -5.352 1.00 69.38 113 ASP A CA 1
ATOM 857 C C . ASP A 1 113 ? -1.305 8.725 -6.361 1.00 69.38 113 ASP A C 1
ATOM 859 O O . ASP A 1 113 ? -2.047 9.520 -6.938 1.00 69.38 113 ASP A O 1
ATOM 863 N N . LEU A 1 114 ? -1.455 7.414 -6.582 1.00 69.69 114 LEU A N 1
ATOM 864 C CA . LEU A 1 114 ? -2.442 6.932 -7.545 1.00 69.69 114 LEU A CA 1
ATOM 865 C C . LEU A 1 114 ? -3.867 7.027 -6.979 1.00 69.69 114 LEU A C 1
ATOM 867 O O . LEU A 1 114 ? -4.172 6.512 -5.899 1.00 69.69 114 LEU A O 1
ATOM 871 N N . SER A 1 115 ? -4.785 7.608 -7.757 1.00 75.94 115 SER A N 1
ATOM 872 C CA . SER A 1 115 ? -6.207 7.737 -7.394 1.00 75.94 115 SER A CA 1
ATOM 873 C C . SER A 1 115 ? -6.842 6.398 -6.994 1.00 75.94 115 SER A C 1
ATOM 875 O O . SER A 1 115 ? -7.675 6.351 -6.086 1.00 75.94 115 SER A O 1
ATOM 877 N N . ALA A 1 116 ? -6.394 5.295 -7.602 1.00 79.00 116 ALA A N 1
ATOM 878 C CA . ALA A 1 116 ? -6.799 3.939 -7.252 1.00 79.00 116 ALA A CA 1
ATOM 879 C C . ALA A 1 116 ? -6.403 3.544 -5.815 1.00 79.00 116 ALA A C 1
ATOM 881 O O . ALA A 1 116 ? -7.220 2.944 -5.111 1.00 79.00 116 ALA A O 1
ATOM 882 N N . HIS A 1 117 ? -5.204 3.909 -5.342 1.00 83.12 117 HIS A N 1
ATOM 883 C CA . HIS A 1 117 ? -4.753 3.647 -3.967 1.00 83.12 117 HIS A CA 1
ATOM 884 C C . HIS A 1 117 ? -5.635 4.377 -2.955 1.00 83.12 117 HIS A C 1
ATOM 886 O O . HIS A 1 117 ? -6.126 3.765 -2.002 1.00 83.12 117 HIS A O 1
ATOM 892 N N . MET A 1 118 ? -5.907 5.659 -3.208 1.00 84.56 118 MET A N 1
ATOM 893 C CA . MET A 1 118 ? -6.738 6.491 -2.339 1.00 84.56 118 MET A CA 1
ATOM 894 C C . MET A 1 118 ? -8.191 6.018 -2.305 1.00 84.56 118 MET A C 1
ATOM 896 O O . MET A 1 118 ? -8.759 5.848 -1.227 1.00 84.56 118 MET A O 1
ATOM 900 N N . GLN A 1 119 ? -8.792 5.719 -3.459 1.00 85.81 119 GLN A N 1
ATOM 901 C CA . GLN A 1 119 ? -10.155 5.183 -3.515 1.00 85.81 119 GLN A CA 1
ATOM 902 C C . GLN A 1 119 ? -10.272 3.834 -2.800 1.00 85.81 119 GLN A C 1
ATOM 904 O O . GLN A 1 119 ? -11.217 3.614 -2.041 1.00 85.81 119 GLN A O 1
ATOM 909 N N . THR A 1 120 ? -9.310 2.937 -3.016 1.00 85.38 120 THR A N 1
ATOM 910 C CA . THR A 1 120 ? -9.293 1.613 -2.383 1.00 85.38 120 THR A CA 1
ATOM 911 C C . THR A 1 120 ? -9.139 1.734 -0.869 1.00 85.38 120 THR A C 1
ATOM 913 O O . THR A 1 120 ? -9.862 1.077 -0.116 1.00 85.38 120 THR A O 1
ATOM 916 N N . LEU A 1 121 ? -8.254 2.623 -0.410 1.00 87.31 121 LEU A N 1
ATOM 917 C CA . LEU A 1 121 ? -8.066 2.906 1.006 1.00 87.31 121 LEU A CA 1
ATOM 918 C C . LEU A 1 121 ? -9.351 3.450 1.641 1.00 87.31 121 LEU A C 1
ATOM 920 O O . LEU A 1 121 ? -9.786 2.917 2.661 1.00 87.31 121 LEU A O 1
ATOM 924 N N . LEU A 1 122 ? -9.988 4.448 1.023 1.00 85.94 122 LEU A N 1
ATOM 925 C CA . LEU A 1 122 ? -11.248 5.022 1.502 1.00 85.94 122 LEU A CA 1
ATOM 926 C C . LEU A 1 122 ? -12.351 3.962 1.598 1.00 85.94 122 LEU A C 1
ATOM 928 O O . LEU A 1 122 ? -12.975 3.829 2.649 1.00 85.94 122 LEU A O 1
ATOM 932 N N . ARG A 1 123 ? -12.531 3.128 0.565 1.00 87.12 123 ARG A N 1
ATOM 933 C CA . ARG A 1 123 ? -13.505 2.021 0.599 1.00 87.12 123 ARG A CA 1
ATOM 934 C C . ARG A 1 123 ? -13.217 1.025 1.719 1.00 87.12 123 ARG A C 1
ATOM 936 O O . ARG A 1 123 ? -14.149 0.578 2.380 1.00 87.12 123 ARG A O 1
ATOM 943 N N . SER A 1 124 ? -11.943 0.711 1.965 1.00 85.94 124 SER A N 1
ATOM 944 C CA . SER A 1 124 ? -11.548 -0.206 3.043 1.00 85.94 124 SER A CA 1
ATOM 945 C C . SER A 1 124 ? -11.887 0.317 4.443 1.00 85.94 124 SER A C 1
ATOM 947 O O . SER A 1 124 ? -12.030 -0.478 5.369 1.00 85.94 124 SER A O 1
ATOM 949 N N . MET A 1 125 ? -12.000 1.642 4.596 1.00 82.94 125 MET A N 1
ATOM 950 C CA . MET A 1 125 ? -12.361 2.303 5.852 1.00 82.94 125 MET A CA 1
ATOM 951 C C . MET A 1 125 ? -13.871 2.512 5.987 1.00 82.94 125 MET A C 1
ATOM 953 O O . MET A 1 125 ? -14.383 2.459 7.098 1.00 82.94 125 MET A O 1
ATOM 957 N N . MET A 1 126 ? -14.566 2.756 4.872 1.00 80.38 126 MET A N 1
ATOM 958 C CA . MET A 1 126 ? -16.002 3.054 4.840 1.00 80.38 126 MET A CA 1
ATOM 959 C C . MET A 1 126 ? -16.902 1.819 4.858 1.00 80.38 126 MET A C 1
ATOM 961 O O . MET A 1 126 ? -18.092 1.967 5.108 1.00 80.38 126 MET A O 1
ATOM 965 N N . CYS A 1 127 ? -16.385 0.621 4.572 1.00 57.78 127 CYS A N 1
ATOM 966 C CA . CYS A 1 127 ? -17.170 -0.596 4.768 1.00 57.78 127 CYS A CA 1
ATOM 967 C C . CYS A 1 127 ? -17.393 -0.813 6.272 1.00 57.78 127 CYS A C 1
ATOM 969 O O . CYS A 1 127 ? -16.582 -1.455 6.944 1.00 57.78 127 CYS A O 1
ATOM 971 N N . GLU A 1 128 ? -18.485 -0.238 6.778 1.00 45.62 128 GLU A N 1
ATOM 972 C CA . GLU A 1 128 ? -19.131 -0.629 8.026 1.00 45.62 128 GLU A CA 1
ATOM 973 C C . GLU A 1 128 ? -19.386 -2.142 7.974 1.00 45.62 128 GLU A C 1
ATOM 975 O O . GLU A 1 128 ? -19.864 -2.673 6.968 1.00 45.62 128 GLU A O 1
ATOM 980 N N . ARG A 1 129 ? -18.981 -2.846 9.032 1.00 48.41 129 ARG A N 1
ATOM 981 C CA . ARG A 1 129 ? -19.434 -4.214 9.288 1.00 48.41 129 ARG A CA 1
ATOM 982 C C . ARG A 1 129 ? -20.708 -4.169 10.101 1.00 48.41 129 ARG A C 1
ATOM 984 O O . ARG A 1 129 ? -20.736 -3.343 11.040 1.00 48.41 129 ARG A O 1
#

InterPro domains:
  IPR006311 Twin-arginine translocation pathway, signal sequence [PS51318] (1-28)

Organism: NCBI:txid1520277

Radius of gyration: 22.73 Å; chains: 1; bounding box: 44×65×58 Å